Protein AF-A0A7Y5TS67-F1 (afdb_monomer_lite)

Foldseek 3Di:
DDDDDDDDDPPDPDPDPDPPPPPPPPDPDPDWDKDKDWDAWVVHDDCVVLVHPDQDPQVPPDADPQRHWDWDWDDPDPQKTWIWTCDSRAHQTKTWIWSHDDADAVDKTKTKIWRHGPDPVDGTIITIMIMHTDDPPHDD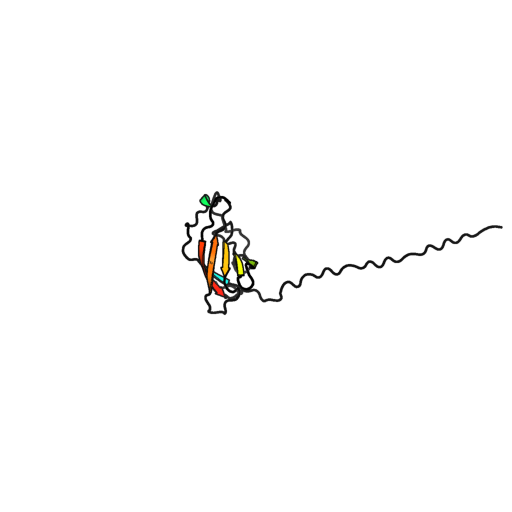

Structure (mmCIF, N/CA/C/O backbone):
data_AF-A0A7Y5TS67-F1
#
_entry.id   AF-A0A7Y5TS67-F1
#
loop_
_atom_site.group_PDB
_atom_site.id
_atom_site.type_symbol
_atom_site.label_atom_id
_atom_site.label_alt_id
_atom_site.label_comp_id
_atom_site.label_asym_id
_atom_site.label_entity_id
_atom_site.label_seq_id
_atom_site.pdbx_PDB_ins_code
_atom_site.Cartn_x
_atom_site.Cartn_y
_atom_site.Cartn_z
_atom_site.occupancy
_atom_site.B_iso_or_equiv
_atom_site.auth_seq_id
_atom_site.auth_comp_id
_atom_site.auth_asym_id
_atom_site.auth_atom_id
_atom_site.pdbx_PDB_model_num
ATOM 1 N N . MET A 1 1 ? -6.634 92.697 8.418 1.00 45.16 1 MET A N 1
ATOM 2 C CA . MET A 1 1 ? -7.901 92.188 7.840 1.00 45.16 1 MET A CA 1
ATOM 3 C C . MET A 1 1 ? -7.604 90.983 6.951 1.00 45.16 1 MET A C 1
ATOM 5 O O . MET A 1 1 ? -6.674 91.083 6.168 1.00 45.16 1 MET A O 1
ATOM 9 N N . ARG A 1 2 ? -8.455 89.939 7.021 1.00 42.72 2 ARG A N 1
ATOM 10 C CA . ARG A 1 2 ? -8.581 88.757 6.125 1.00 42.72 2 ARG A CA 1
ATOM 11 C C . ARG A 1 2 ? -7.495 87.669 6.237 1.00 42.72 2 ARG A C 1
ATOM 13 O O . ARG A 1 2 ? -6.325 87.990 6.225 1.00 42.72 2 ARG A O 1
ATOM 20 N N . ARG A 1 3 ? -7.784 86.362 6.259 1.00 44.69 3 ARG A N 1
ATOM 21 C CA . ARG A 1 3 ? -9.011 85.545 6.408 1.00 44.69 3 ARG A CA 1
ATOM 22 C C . ARG A 1 3 ? -8.511 84.135 6.787 1.00 44.69 3 ARG A C 1
ATOM 24 O O . ARG A 1 3 ? -7.746 83.556 6.023 1.00 44.69 3 ARG A O 1
ATOM 31 N N . LEU A 1 4 ? -8.942 83.607 7.935 1.00 45.41 4 LEU A N 1
ATOM 32 C CA . LEU A 1 4 ? -8.799 82.193 8.307 1.00 45.41 4 LEU A CA 1
ATOM 33 C C . LEU A 1 4 ? -9.477 81.312 7.242 1.00 45.41 4 LEU A C 1
ATOM 35 O O . LEU A 1 4 ? -10.626 81.569 6.876 1.00 45.41 4 LEU A O 1
ATOM 39 N N . ARG A 1 5 ? -8.812 80.241 6.804 1.00 53.75 5 ARG A N 1
ATOM 40 C CA . ARG A 1 5 ? -9.474 79.057 6.242 1.00 53.75 5 ARG A CA 1
ATOM 41 C C . ARG A 1 5 ? -9.005 77.839 7.027 1.00 53.75 5 ARG A C 1
ATOM 43 O O . ARG A 1 5 ? -7.913 77.333 6.805 1.00 53.75 5 ARG A O 1
ATOM 50 N N . LEU A 1 6 ? -9.837 77.425 7.978 1.00 52.53 6 LEU A N 1
ATOM 51 C CA . LEU A 1 6 ? -9.729 76.141 8.659 1.00 52.53 6 LEU A CA 1
ATOM 52 C C . LEU A 1 6 ? -10.159 75.060 7.657 1.00 52.53 6 LEU A C 1
ATOM 54 O O . LEU A 1 6 ? -11.302 75.068 7.204 1.00 52.53 6 LEU A O 1
ATOM 58 N N . ILE A 1 7 ? -9.252 74.162 7.287 1.00 52.22 7 ILE A N 1
ATOM 59 C CA . ILE A 1 7 ? -9.581 72.948 6.537 1.00 52.22 7 ILE A CA 1
ATOM 60 C C . ILE A 1 7 ? -9.707 71.835 7.578 1.00 52.22 7 ILE A C 1
ATOM 62 O O . ILE A 1 7 ? -8.708 71.389 8.136 1.00 52.22 7 ILE A O 1
ATOM 66 N N . GLN A 1 8 ? -10.940 71.429 7.886 1.00 49.44 8 GLN A N 1
ATOM 67 C CA . GLN A 1 8 ? -11.203 70.224 8.670 1.00 49.44 8 GLN A CA 1
ATOM 68 C C . GLN A 1 8 ? -10.944 69.004 7.783 1.00 49.44 8 GLN A C 1
ATOM 70 O O . GLN A 1 8 ? -11.689 68.736 6.843 1.00 49.44 8 GLN A O 1
ATOM 75 N N . VAL A 1 9 ? -9.874 68.272 8.081 1.00 56.50 9 VAL A N 1
ATOM 76 C CA . VAL A 1 9 ? -9.606 66.960 7.490 1.00 56.50 9 VAL A CA 1
ATOM 77 C C . VAL A 1 9 ? -10.432 65.930 8.263 1.00 56.50 9 VAL A C 1
ATOM 79 O O . VAL A 1 9 ? -10.137 65.625 9.417 1.00 56.50 9 VAL A O 1
ATOM 82 N N . LEU A 1 10 ? -11.493 65.419 7.638 1.00 49.50 10 LEU A N 1
ATOM 83 C CA . LEU A 1 10 ? -12.241 64.253 8.109 1.00 49.50 10 LEU A CA 1
ATOM 84 C C . LEU A 1 10 ? -11.372 63.001 7.911 1.00 49.50 10 LEU A C 1
ATOM 86 O O . LEU A 1 10 ? -11.212 62.520 6.791 1.00 49.50 10 LEU A O 1
ATOM 90 N N . LEU A 1 11 ? -10.796 62.482 8.999 1.00 53.69 11 LEU A N 1
ATOM 91 C CA . LEU A 1 11 ? -10.176 61.156 9.020 1.00 53.69 11 LEU A CA 1
ATOM 92 C C . LEU A 1 11 ? -11.279 60.094 8.884 1.00 53.69 11 LEU A C 1
ATOM 94 O O . LEU A 1 11 ? -12.006 59.812 9.834 1.00 53.69 11 LEU A O 1
ATOM 98 N N . ALA A 1 12 ? -11.399 59.495 7.701 1.00 55.00 12 ALA A N 1
ATOM 99 C CA . ALA A 1 12 ? -12.204 58.299 7.493 1.00 55.00 12 ALA A CA 1
ATOM 100 C C . ALA A 1 12 ? -11.460 57.083 8.074 1.00 55.00 12 ALA A C 1
ATOM 102 O O . ALA A 1 12 ? -10.524 56.557 7.469 1.00 55.00 12 ALA A O 1
ATOM 103 N N . SER A 1 13 ? -11.857 56.646 9.271 1.00 53.47 13 SER A N 1
ATOM 104 C CA . SER A 1 13 ? -11.376 55.404 9.880 1.00 53.47 13 SER A CA 1
ATOM 105 C C . SER A 1 13 ? -11.828 54.209 9.041 1.00 53.47 13 SER A C 1
ATOM 107 O O . SER A 1 13 ? -12.982 53.791 9.090 1.00 53.47 13 SER A O 1
ATOM 109 N N . SER A 1 14 ? -10.908 53.661 8.252 1.00 57.00 14 SER A N 1
ATOM 110 C CA . SER A 1 14 ? -11.121 52.412 7.525 1.00 57.00 14 SER A CA 1
ATOM 111 C C . SER A 1 14 ? -11.102 51.257 8.527 1.00 57.00 14 SER A C 1
ATOM 113 O O . SER A 1 14 ? -10.042 50.853 9.000 1.00 57.00 14 SER A O 1
ATOM 115 N N . VAL A 1 15 ? -12.280 50.745 8.887 1.00 63.16 15 VAL A N 1
ATOM 116 C CA . VAL A 1 15 ? -12.412 49.498 9.649 1.00 63.16 15 VAL A CA 1
ATOM 117 C C . VAL A 1 15 ? -12.005 48.358 8.719 1.00 63.16 15 VAL A C 1
ATOM 119 O O . VAL A 1 15 ? -12.766 47.948 7.846 1.00 63.16 15 VAL A O 1
ATOM 122 N N . ALA A 1 16 ? -10.775 47.870 8.870 1.00 58.03 16 ALA A N 1
ATOM 123 C CA . ALA A 1 16 ? -10.317 46.674 8.182 1.00 58.03 16 ALA A CA 1
ATOM 124 C C . ALA A 1 16 ? -11.055 45.455 8.760 1.00 58.03 16 ALA A C 1
ATOM 126 O O . ALA A 1 16 ? -10.735 44.984 9.851 1.00 58.03 16 ALA A O 1
ATOM 127 N N . LEU A 1 17 ? -12.056 44.947 8.035 1.00 53.28 17 LEU A N 1
ATOM 128 C CA . LEU A 1 17 ? -12.591 43.606 8.262 1.00 53.28 17 LEU A CA 1
ATOM 129 C C . LEU A 1 17 ? -11.495 42.607 7.881 1.00 53.28 17 LEU A C 1
ATOM 131 O O . LEU A 1 17 ? -11.267 42.340 6.703 1.00 53.28 17 LEU A O 1
ATOM 135 N N . THR A 1 18 ? -10.799 42.057 8.871 1.00 58.81 18 THR A N 1
ATOM 136 C CA . THR A 1 18 ? -9.947 40.889 8.663 1.00 58.81 18 THR A CA 1
ATOM 137 C C . THR A 1 18 ? -10.850 39.670 8.453 1.00 58.81 18 THR A C 1
ATOM 139 O O . THR A 1 18 ? -11.621 39.319 9.351 1.00 58.81 18 THR A O 1
ATOM 142 N N . PRO A 1 19 ? -10.807 38.996 7.289 1.00 54.22 19 PRO A N 1
ATOM 143 C CA . PRO A 1 19 ? -11.460 37.705 7.162 1.00 54.22 19 PRO A CA 1
ATOM 144 C C . PRO A 1 19 ? -10.777 36.754 8.146 1.00 54.22 19 PRO A C 1
ATOM 146 O O . PRO A 1 19 ? -9.575 36.500 8.052 1.00 54.22 19 PRO A O 1
ATOM 149 N N . ARG A 1 20 ? -11.532 36.239 9.123 1.00 52.34 20 ARG A N 1
ATOM 150 C CA . ARG A 1 20 ? -11.086 35.082 9.899 1.00 52.34 20 ARG A CA 1
ATOM 151 C C . ARG A 1 20 ? -10.937 33.935 8.909 1.00 52.34 20 ARG A C 1
ATOM 153 O O . ARG A 1 20 ? -11.927 33.376 8.445 1.00 52.34 20 ARG A O 1
ATOM 160 N N . ALA A 1 21 ? -9.696 33.612 8.566 1.00 47.94 21 ALA A N 1
ATOM 161 C CA . ALA A 1 21 ? -9.375 32.340 7.958 1.00 47.94 21 ALA A CA 1
ATOM 162 C C . ALA A 1 21 ? -9.845 31.259 8.938 1.00 47.94 21 ALA A C 1
ATOM 164 O O . ALA A 1 21 ? -9.250 31.067 9.999 1.00 47.94 21 ALA A O 1
ATOM 165 N N . HIS A 1 22 ? -10.961 30.605 8.622 1.00 43.84 22 HIS A N 1
ATOM 166 C CA . HIS A 1 22 ? -11.339 29.370 9.282 1.00 43.84 22 HIS A CA 1
ATOM 167 C C . HIS A 1 22 ? -10.271 28.351 8.898 1.00 43.84 22 HIS A C 1
ATOM 169 O O . HIS A 1 22 ? -10.286 27.805 7.795 1.00 43.84 22 HIS A O 1
ATOM 175 N N . ALA A 1 23 ? -9.301 28.144 9.790 1.00 45.75 23 ALA A N 1
ATOM 176 C CA . ALA A 1 23 ? -8.523 26.923 9.791 1.00 45.75 23 ALA A CA 1
ATOM 177 C C . ALA A 1 23 ? -9.548 25.787 9.775 1.00 45.75 23 ALA A C 1
ATOM 179 O O . ALA A 1 23 ? -10.359 25.678 10.693 1.00 45.75 23 ALA A O 1
ATOM 180 N N . GLN A 1 24 ? -9.598 25.043 8.671 1.00 44.69 24 GLN A N 1
ATOM 181 C CA . GLN A 1 24 ? -10.443 23.866 8.562 1.00 44.69 24 GLN A CA 1
ATOM 182 C C . GLN A 1 24 ? -10.056 22.959 9.726 1.00 44.69 24 GLN A C 1
ATOM 184 O O . GLN A 1 24 ? -8.929 22.462 9.762 1.00 44.69 24 GLN A O 1
ATOM 189 N N . ASP A 1 25 ? -10.961 22.822 10.694 1.00 42.31 25 ASP A N 1
ATOM 190 C CA . ASP A 1 25 ? -10.843 21.881 11.799 1.00 42.31 25 ASP A CA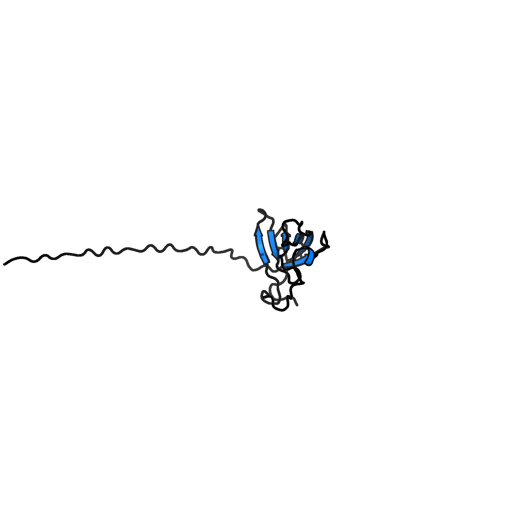 1
ATOM 191 C C . ASP A 1 25 ? -10.889 20.489 11.169 1.00 42.31 25 ASP A C 1
ATOM 193 O O . ASP A 1 25 ? -11.939 19.946 10.822 1.00 42.31 25 ASP A O 1
ATOM 197 N N . ARG A 1 26 ? -9.700 20.013 10.801 1.00 48.38 26 ARG A N 1
ATOM 198 C CA . ARG A 1 26 ? -9.484 18.797 10.034 1.00 48.38 26 ARG A CA 1
ATOM 199 C C . ARG A 1 26 ? -9.657 17.644 11.012 1.00 48.38 26 ARG A C 1
ATOM 201 O O . ARG A 1 26 ? -8.684 17.209 11.610 1.00 48.38 26 ARG A O 1
ATOM 208 N N . ASP A 1 27 ? -10.906 17.222 11.178 1.00 47.03 27 ASP A N 1
ATOM 209 C CA . ASP A 1 27 ? -11.356 15.991 11.827 1.00 47.03 27 ASP A CA 1
ATOM 210 C C . ASP A 1 27 ? -10.601 15.596 13.106 1.00 47.03 27 ASP A C 1
ATOM 212 O O . ASP A 1 27 ? -9.539 14.972 13.088 1.00 47.03 27 ASP A O 1
ATOM 216 N N . THR A 1 28 ? -11.254 15.868 14.234 1.00 49.97 28 THR A N 1
ATOM 217 C CA . THR A 1 28 ? -10.942 15.491 15.621 1.00 49.97 28 THR A CA 1
ATOM 218 C C . THR A 1 28 ? -11.031 13.974 15.853 1.00 49.97 28 THR A C 1
ATOM 220 O O . THR A 1 28 ? -11.694 13.479 16.763 1.00 49.97 28 THR A O 1
ATOM 223 N N . LEU A 1 29 ? -10.404 13.188 14.988 1.00 55.78 29 LEU A N 1
ATOM 224 C CA . LEU A 1 29 ? -10.403 11.741 15.050 1.00 55.78 29 LEU A CA 1
ATOM 225 C C . LEU A 1 29 ? -9.045 11.266 15.578 1.00 55.78 29 LEU A C 1
ATOM 227 O O . LEU A 1 29 ? -8.011 11.674 15.047 1.00 55.78 29 LEU A O 1
ATOM 231 N N . PRO A 1 30 ? -9.017 10.401 16.612 1.00 61.47 30 PRO A N 1
ATOM 232 C CA . PRO A 1 30 ? -7.758 9.921 17.164 1.00 61.47 30 PRO A CA 1
ATOM 233 C C . PRO A 1 30 ? -6.934 9.211 16.077 1.00 61.47 30 PRO A C 1
ATOM 235 O O . PRO A 1 30 ? -7.519 8.555 15.200 1.00 61.47 30 PRO A O 1
ATOM 238 N N . PRO A 1 31 ? -5.592 9.332 16.118 1.00 70.19 31 PRO A N 1
ATOM 239 C CA . PRO A 1 31 ? -4.720 8.689 15.146 1.00 70.19 31 PRO A CA 1
ATOM 240 C C . PRO A 1 31 ? -4.931 7.172 15.184 1.00 70.19 31 PRO A C 1
ATOM 242 O O . PRO A 1 31 ? -4.944 6.561 16.251 1.00 70.19 31 PRO A O 1
ATOM 245 N N . VAL A 1 32 ? -5.106 6.571 14.007 1.00 76.50 32 VAL A N 1
ATOM 246 C CA . VAL A 1 32 ? -5.252 5.120 13.839 1.00 76.50 32 VAL A CA 1
ATOM 247 C C . VAL A 1 32 ? -3.943 4.580 13.285 1.00 76.50 32 VAL A C 1
ATOM 249 O O . VAL A 1 32 ? -3.481 5.044 12.243 1.00 76.50 32 VAL A O 1
ATOM 252 N N . CYS A 1 33 ? -3.365 3.592 13.963 1.00 81.88 33 CYS A N 1
ATOM 253 C CA . CYS A 1 33 ? -2.180 2.889 13.493 1.00 81.88 33 CYS A CA 1
ATOM 254 C C . CYS A 1 33 ? -2.579 1.512 12.980 1.00 81.88 33 CYS A C 1
ATOM 256 O O . CYS A 1 33 ? -3.366 0.802 13.608 1.00 81.88 33 CYS A O 1
ATOM 258 N N . LEU A 1 34 ? -2.045 1.155 11.816 1.00 85.19 34 LEU A N 1
ATOM 259 C CA . LEU A 1 34 ? -2.385 -0.075 11.116 1.00 85.19 34 LEU A CA 1
ATOM 260 C C . LEU A 1 34 ? -1.129 -0.913 10.890 1.00 85.19 34 LEU A C 1
ATOM 262 O O . LEU A 1 34 ? -0.090 -0.388 10.489 1.00 85.19 34 LEU A O 1
ATOM 266 N N . GLY A 1 35 ? -1.252 -2.215 11.131 1.00 87.56 35 GLY A N 1
ATOM 267 C CA . GLY A 1 35 ? -0.326 -3.222 10.627 1.00 87.56 35 GLY A CA 1
ATOM 268 C C . GLY A 1 35 ? -0.787 -3.717 9.259 1.00 87.56 35 GLY A C 1
ATOM 269 O O . GLY A 1 35 ? -1.989 -3.763 8.994 1.00 87.56 35 GLY A O 1
ATOM 270 N N . PHE A 1 36 ? 0.163 -4.084 8.395 1.00 90.00 36 PHE A N 1
ATOM 271 C CA . PHE A 1 36 ? -0.116 -4.606 7.057 1.00 90.00 36 PHE A CA 1
ATOM 272 C C . PHE A 1 36 ? 0.675 -5.882 6.780 1.00 90.00 36 PHE A C 1
ATOM 274 O O . PHE A 1 36 ? 1.854 -5.984 7.113 1.00 90.00 36 PHE A O 1
ATOM 281 N N . SER A 1 37 ? 0.040 -6.831 6.095 1.00 92.25 37 SER A N 1
ATOM 282 C CA . SER A 1 37 ? 0.697 -7.990 5.492 1.00 92.25 37 SER A CA 1
ATOM 283 C C . SER A 1 37 ? 0.283 -8.096 4.030 1.00 92.25 37 SER A C 1
ATOM 285 O O . SER A 1 37 ? -0.909 -8.104 3.714 1.00 92.25 37 SER A O 1
ATOM 287 N N . PHE A 1 38 ? 1.269 -8.158 3.138 1.00 94.38 38 PHE A N 1
ATOM 288 C CA . PHE A 1 38 ? 1.062 -8.257 1.697 1.00 94.38 38 PHE A CA 1
ATOM 289 C C . PHE A 1 38 ? 1.241 -9.705 1.250 1.00 94.38 38 PHE A C 1
ATOM 291 O O . PHE A 1 38 ? 2.215 -10.363 1.611 1.00 94.38 38 PHE A O 1
ATOM 298 N N . GLY A 1 39 ? 0.305 -10.188 0.438 1.00 95.44 39 GLY A N 1
ATOM 299 C CA . GLY A 1 39 ? 0.461 -11.432 -0.299 1.00 95.44 39 GLY A CA 1
ATOM 300 C C . GLY A 1 39 ? 1.474 -11.299 -1.444 1.00 95.44 39 GLY A C 1
ATOM 301 O O . GLY A 1 39 ? 2.130 -10.260 -1.591 1.00 95.44 39 GLY A O 1
ATOM 302 N N . PRO A 1 40 ? 1.585 -12.325 -2.303 1.00 96.75 40 PRO A N 1
ATOM 303 C CA . PRO A 1 40 ? 2.469 -12.271 -3.459 1.00 96.75 40 PRO A CA 1
ATOM 304 C C . PRO A 1 40 ? 2.069 -11.137 -4.411 1.00 96.75 40 PRO A C 1
ATOM 306 O O . PRO A 1 40 ? 0.887 -10.901 -4.669 1.00 96.75 40 PRO A O 1
ATOM 309 N N . TRP A 1 41 ? 3.076 -10.446 -4.940 1.00 96.06 41 TRP A N 1
ATOM 310 C CA . TRP A 1 41 ? 2.906 -9.388 -5.931 1.00 96.06 41 TRP A CA 1
ATOM 311 C C . TRP A 1 41 ? 2.822 -9.970 -7.339 1.00 96.06 41 TRP A C 1
ATOM 313 O O . TRP A 1 41 ? 3.558 -10.893 -7.684 1.00 96.06 41 TRP A O 1
ATOM 323 N N . THR A 1 42 ? 1.919 -9.435 -8.160 1.00 95.25 42 THR A N 1
ATOM 324 C CA . THR A 1 42 ? 1.771 -9.809 -9.572 1.00 95.25 42 THR A CA 1
ATOM 325 C C . THR A 1 42 ? 1.708 -8.563 -10.469 1.00 95.25 42 THR A C 1
ATOM 327 O O . THR A 1 42 ? 0.748 -7.792 -10.350 1.00 95.25 42 THR A O 1
ATOM 330 N N . PRO A 1 43 ? 2.685 -8.370 -11.382 1.00 93.12 43 PRO A N 1
ATOM 331 C CA . PRO A 1 43 ? 3.954 -9.113 -11.468 1.00 93.12 43 PRO A CA 1
ATOM 332 C C . PRO A 1 43 ? 4.806 -8.976 -10.193 1.00 93.12 43 PRO A C 1
ATOM 334 O O . PRO A 1 43 ? 4.501 -8.158 -9.328 1.00 93.12 43 PRO A O 1
ATOM 337 N N . ALA A 1 44 ? 5.862 -9.783 -10.061 1.00 92.50 44 ALA A N 1
ATOM 338 C CA . ALA A 1 44 ? 6.807 -9.634 -8.956 1.00 92.50 44 ALA A CA 1
ATOM 339 C C . ALA A 1 44 ? 7.408 -8.217 -8.947 1.00 92.50 44 ALA A C 1
ATOM 341 O O . ALA A 1 44 ? 7.580 -7.597 -9.999 1.00 92.50 44 ALA A O 1
ATOM 342 N N . LEU A 1 45 ? 7.713 -7.705 -7.754 1.00 90.00 45 LEU A N 1
ATOM 343 C CA . LEU A 1 45 ? 8.312 -6.383 -7.614 1.00 90.00 45 LEU A CA 1
ATOM 344 C C . LEU A 1 45 ? 9.708 -6.369 -8.232 1.00 90.00 45 LEU A C 1
ATOM 346 O O . LEU A 1 45 ? 10.592 -7.112 -7.813 1.00 90.00 45 LEU A O 1
ATOM 350 N N . ASP A 1 46 ? 9.902 -5.476 -9.195 1.00 87.25 46 ASP A N 1
ATOM 351 C CA . ASP A 1 46 ? 11.176 -5.240 -9.860 1.00 87.25 46 ASP A CA 1
ATOM 352 C C . ASP A 1 46 ? 11.491 -3.748 -9.785 1.00 87.25 46 ASP A C 1
ATOM 354 O O . ASP A 1 46 ? 10.837 -2.920 -10.418 1.00 87.25 46 ASP A O 1
ATOM 358 N N . TRP A 1 47 ? 12.490 -3.405 -8.979 1.00 84.00 47 TRP A N 1
ATOM 359 C CA . TRP A 1 47 ? 12.850 -2.022 -8.688 1.00 84.00 47 TRP A CA 1
ATOM 360 C C . TRP A 1 47 ? 13.495 -1.365 -9.906 1.00 84.00 47 TRP A C 1
ATOM 362 O O . TRP A 1 47 ? 13.146 -0.242 -10.269 1.00 84.00 47 TRP A O 1
ATOM 372 N N . ARG A 1 48 ? 14.383 -2.104 -10.583 1.00 82.88 48 ARG A N 1
ATOM 373 C CA . ARG A 1 48 ? 15.018 -1.652 -11.823 1.00 82.88 48 ARG A CA 1
ATOM 374 C C . ARG A 1 48 ? 13.971 -1.516 -12.915 1.00 82.88 48 ARG A C 1
ATOM 376 O O . ARG A 1 48 ? 13.931 -0.508 -13.617 1.00 82.88 48 ARG A O 1
ATOM 383 N N . GLY A 1 49 ? 13.081 -2.497 -13.009 1.00 80.56 49 GLY A N 1
ATOM 384 C CA . GLY A 1 49 ? 11.933 -2.453 -13.896 1.00 80.56 49 GLY A CA 1
ATOM 385 C C . GLY A 1 49 ? 10.990 -1.283 -13.615 1.00 80.56 49 GLY A C 1
ATOM 386 O O . GLY A 1 49 ? 10.435 -0.716 -14.548 1.00 80.56 49 GLY A O 1
ATOM 387 N N . ALA A 1 50 ? 10.832 -0.863 -12.365 1.00 79.06 50 ALA A N 1
ATOM 388 C CA . ALA A 1 50 ? 10.022 0.299 -12.007 1.00 79.06 50 ALA A CA 1
ATOM 389 C C . ALA A 1 50 ? 10.692 1.653 -12.319 1.00 79.06 50 ALA A C 1
ATOM 391 O O . ALA A 1 50 ? 10.080 2.694 -12.079 1.00 79.06 50 ALA A O 1
ATOM 392 N N . GLY A 1 51 ? 11.912 1.650 -12.874 1.00 78.38 51 GLY A N 1
ATOM 393 C CA . GLY A 1 51 ? 12.665 2.856 -13.224 1.00 78.38 51 GLY A CA 1
ATOM 394 C C . GLY A 1 51 ? 13.591 3.358 -12.115 1.00 78.38 51 GLY A C 1
ATOM 395 O O . GLY A 1 51 ? 14.095 4.476 -12.210 1.00 78.38 51 GLY A O 1
ATOM 396 N N . HIS A 1 52 ? 13.839 2.558 -11.071 1.00 73.62 52 HIS A N 1
ATOM 397 C CA . HIS A 1 52 ? 14.753 2.920 -9.987 1.00 73.62 52 HIS A CA 1
ATOM 398 C C . HIS A 1 52 ? 16.158 2.340 -10.244 1.00 73.62 52 HIS A C 1
ATOM 400 O O . HIS A 1 52 ? 16.304 1.124 -10.381 1.00 73.62 52 HIS A O 1
ATOM 406 N N . PRO A 1 53 ? 17.214 3.173 -10.320 1.00 70.00 53 PRO A N 1
ATOM 407 C CA . PRO A 1 53 ? 18.550 2.731 -10.740 1.00 70.00 53 PRO A CA 1
ATOM 408 C C . PRO A 1 53 ? 19.252 1.823 -9.717 1.00 70.00 53 PRO A C 1
ATOM 410 O O . PRO A 1 53 ? 20.104 1.016 -10.088 1.00 70.00 53 PRO A O 1
ATOM 413 N N . ALA A 1 54 ? 18.878 1.926 -8.443 1.00 71.81 54 ALA A N 1
ATOM 414 C CA . ALA A 1 54 ? 19.375 1.103 -7.352 1.00 71.81 54 ALA A CA 1
ATOM 415 C C . ALA A 1 54 ? 18.274 0.910 -6.307 1.00 71.81 54 ALA A C 1
ATOM 417 O O . ALA A 1 54 ? 17.269 1.629 -6.303 1.00 71.81 54 ALA A O 1
ATOM 418 N N . ALA A 1 55 ? 18.484 -0.043 -5.402 1.00 69.00 55 ALA A N 1
ATOM 419 C CA . ALA A 1 55 ? 17.658 -0.118 -4.217 1.00 69.00 55 ALA A CA 1
ATOM 420 C C . ALA A 1 55 ? 17.853 1.144 -3.355 1.00 69.00 55 ALA A C 1
ATOM 422 O O . ALA A 1 55 ? 19.007 1.409 -3.022 1.00 69.00 55 ALA A O 1
ATOM 423 N N . PRO A 1 56 ? 16.818 1.945 -2.995 1.00 67.50 56 PRO A N 1
ATOM 424 C CA . PRO A 1 56 ? 16.924 2.934 -1.939 1.00 67.50 56 PRO A CA 1
ATOM 425 C C . PRO A 1 56 ? 17.641 2.373 -0.718 1.00 67.50 56 PRO A C 1
ATOM 427 O O . PRO A 1 56 ? 17.215 1.390 -0.105 1.00 67.50 56 PRO A O 1
ATOM 430 N N . ASP A 1 57 ? 18.716 3.064 -0.354 1.00 68.38 57 ASP A N 1
ATOM 431 C CA . ASP A 1 57 ? 19.177 3.065 1.017 1.00 68.38 57 ASP A CA 1
ATOM 432 C C . ASP A 1 57 ? 18.116 3.774 1.853 1.00 68.38 57 ASP A C 1
ATOM 434 O O . ASP A 1 57 ? 17.691 4.897 1.583 1.00 68.38 57 ASP A O 1
ATOM 438 N N . THR A 1 58 ? 17.634 3.058 2.851 1.00 63.59 58 THR A N 1
ATOM 439 C CA . THR A 1 58 ? 16.487 3.471 3.647 1.00 63.59 58 THR A CA 1
ATOM 440 C C . THR A 1 58 ? 16.872 3.764 5.084 1.00 63.59 58 THR A C 1
ATOM 442 O O . THR A 1 58 ? 16.005 4.091 5.894 1.00 63.59 58 THR A O 1
ATOM 445 N N . SER A 1 59 ? 18.161 3.623 5.408 1.00 65.44 59 SER A N 1
ATOM 446 C CA . SER A 1 59 ? 18.713 3.835 6.744 1.00 65.44 59 SER A CA 1
ATOM 447 C C . SER A 1 59 ? 18.537 5.278 7.228 1.00 65.44 59 SER A C 1
ATOM 449 O O . SER A 1 59 ? 18.320 5.481 8.419 1.00 65.44 59 SER A O 1
ATOM 451 N N . GLY A 1 60 ? 18.539 6.254 6.310 1.00 58.56 60 GLY A N 1
ATOM 452 C CA . GLY A 1 60 ? 18.388 7.684 6.604 1.00 58.56 60 GLY A CA 1
ATOM 453 C C . GLY A 1 60 ? 16.993 8.283 6.379 1.00 58.56 60 GLY A C 1
ATOM 454 O O . GLY A 1 60 ? 16.833 9.494 6.511 1.00 58.56 60 GLY A O 1
ATOM 455 N N . LEU A 1 61 ? 15.978 7.490 6.012 1.00 60.78 61 LEU A N 1
ATOM 456 C CA . LEU A 1 61 ? 14.638 8.029 5.741 1.00 60.78 61 LEU A CA 1
ATOM 457 C C . LEU A 1 61 ? 13.904 8.380 7.043 1.00 60.78 61 LEU A C 1
ATOM 459 O O . LEU A 1 61 ? 13.782 7.546 7.943 1.00 60.78 61 LEU A O 1
ATOM 463 N N . ALA A 1 62 ? 13.370 9.604 7.117 1.00 57.84 62 ALA A N 1
ATOM 464 C CA . ALA A 1 62 ? 12.612 10.088 8.267 1.00 57.84 62 ALA A CA 1
ATOM 465 C C . ALA A 1 62 ? 11.404 9.179 8.559 1.00 57.84 62 ALA A C 1
ATOM 467 O O . ALA A 1 62 ? 10.505 9.020 7.730 1.00 57.84 62 ALA A O 1
ATOM 468 N N . ARG A 1 63 ? 11.372 8.590 9.758 1.00 60.09 63 ARG A N 1
ATOM 469 C CA . ARG A 1 63 ? 10.251 7.777 10.250 1.00 60.09 63 ARG A CA 1
ATOM 470 C C . ARG A 1 63 ? 9.220 8.670 10.932 1.00 60.09 63 ARG A C 1
ATOM 472 O O . ARG A 1 63 ? 9.555 9.728 11.464 1.00 60.09 63 ARG A O 1
ATOM 479 N N . THR A 1 64 ? 7.976 8.206 10.989 1.00 62.47 64 THR A N 1
ATOM 480 C CA . THR A 1 64 ? 7.089 8.676 12.063 1.00 62.47 64 THR A CA 1
ATOM 481 C C . THR A 1 64 ? 7.628 8.150 13.405 1.00 62.47 64 THR A C 1
ATOM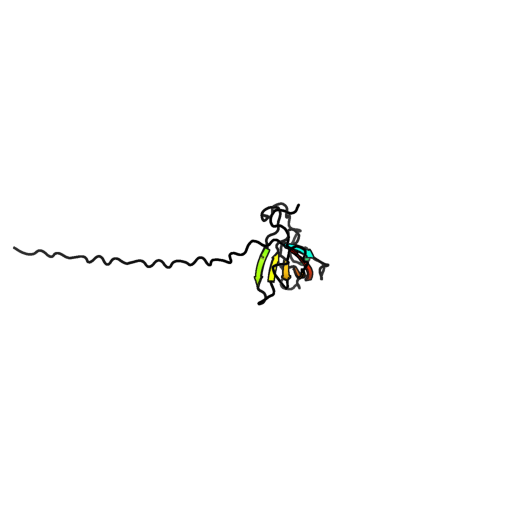 483 O O . THR A 1 64 ? 8.440 7.214 13.401 1.00 62.47 64 THR A O 1
ATOM 486 N N . PRO A 1 65 ? 7.237 8.731 14.555 1.00 62.97 65 PRO A N 1
ATOM 487 C CA . PRO A 1 65 ? 7.699 8.256 15.856 1.00 62.97 65 PRO A CA 1
ATOM 488 C C . PRO A 1 65 ? 7.599 6.729 15.988 1.00 62.97 65 PRO A C 1
ATOM 490 O O . PRO A 1 65 ? 6.666 6.123 15.461 1.00 62.97 65 PRO A O 1
ATOM 493 N N . GLU A 1 66 ? 8.561 6.122 16.690 1.00 62.75 66 GLU A N 1
ATOM 494 C CA . GLU A 1 66 ? 8.582 4.680 16.992 1.00 62.75 66 GLU A CA 1
ATOM 495 C C . GLU A 1 66 ? 8.730 3.775 15.752 1.00 62.75 66 GLU A C 1
ATOM 497 O O . GLU A 1 66 ? 8.109 2.722 15.652 1.00 62.75 66 GLU A O 1
ATOM 502 N N . ASN A 1 67 ? 9.577 4.175 14.797 1.00 60.59 67 ASN A N 1
ATOM 503 C CA . ASN A 1 67 ? 9.933 3.375 13.620 1.00 60.59 67 ASN A CA 1
ATOM 504 C C . ASN A 1 67 ? 8.750 2.989 12.720 1.00 60.59 67 ASN A C 1
ATOM 506 O O . ASN A 1 67 ? 8.790 1.942 12.079 1.00 60.59 67 ASN A O 1
ATOM 510 N N . ARG A 1 68 ? 7.737 3.842 12.578 1.00 65.38 68 ARG A N 1
ATOM 511 C CA . ARG A 1 68 ? 6.593 3.606 11.681 1.00 65.38 68 ARG A CA 1
ATOM 512 C C . ARG A 1 68 ? 6.745 4.306 10.321 1.00 65.38 68 ARG A C 1
ATOM 514 O O . ARG A 1 68 ? 7.341 5.384 10.228 1.00 65.38 68 ARG A O 1
ATOM 521 N N . ASP A 1 69 ? 6.183 3.709 9.269 1.00 67.06 69 ASP A N 1
ATOM 522 C CA . ASP A 1 69 ? 6.104 4.302 7.925 1.00 67.06 69 ASP A CA 1
ATOM 523 C C . ASP A 1 69 ? 5.005 5.374 7.839 1.00 67.06 69 ASP A C 1
ATOM 525 O O . ASP A 1 69 ? 3.983 5.293 8.523 1.00 67.06 69 ASP A O 1
ATOM 529 N N . TRP A 1 70 ? 5.213 6.387 6.992 1.00 64.19 70 TRP A N 1
ATOM 530 C CA . TRP A 1 70 ? 4.206 7.415 6.722 1.00 64.19 70 TRP A CA 1
ATOM 531 C C . TRP A 1 70 ? 3.080 6.856 5.848 1.00 64.19 70 TRP A C 1
ATOM 533 O O . TRP A 1 70 ? 3.330 6.096 4.907 1.00 64.19 70 TRP A O 1
ATOM 543 N N . ALA A 1 71 ? 1.849 7.287 6.127 1.00 68.12 71 ALA A N 1
ATOM 544 C CA . ALA A 1 71 ? 0.691 7.026 5.286 1.00 68.12 71 ALA A CA 1
ATOM 545 C C . ALA A 1 71 ? -0.056 8.331 4.990 1.00 68.12 71 ALA A C 1
ATOM 547 O O . ALA A 1 71 ? -0.344 9.103 5.907 1.00 68.12 71 ALA A O 1
ATOM 548 N N . VAL A 1 72 ? -0.391 8.569 3.721 1.00 65.19 72 VAL A N 1
ATOM 549 C CA . VAL A 1 72 ? -1.298 9.654 3.318 1.00 65.19 72 VAL A CA 1
ATOM 550 C C . VAL A 1 72 ? -2.668 9.071 3.050 1.00 65.19 72 VAL A C 1
ATOM 552 O O . VAL A 1 72 ? -2.802 7.992 2.472 1.00 65.19 72 VAL A O 1
ATOM 555 N N . ASN A 1 73 ? -3.690 9.797 3.483 1.00 59.50 73 ASN A N 1
ATOM 556 C CA . ASN A 1 73 ? -5.052 9.335 3.391 1.00 59.50 73 ASN A CA 1
ATOM 557 C C . ASN A 1 73 ? -5.800 9.968 2.220 1.00 59.50 73 ASN A C 1
ATOM 559 O O . ASN A 1 73 ? -5.825 11.190 2.087 1.00 59.50 73 ASN A O 1
ATOM 563 N N . GLY A 1 74 ? -6.440 9.129 1.416 1.00 57.59 74 GLY A N 1
ATOM 564 C CA . GLY A 1 74 ? -7.364 9.502 0.356 1.00 57.59 74 GLY A CA 1
ATOM 565 C C . GLY A 1 74 ? -8.707 8.793 0.528 1.00 57.59 74 GLY A C 1
ATOM 566 O O . GLY A 1 74 ? -8.839 7.819 1.274 1.00 57.59 74 GLY A O 1
ATOM 567 N N . MET A 1 75 ? -9.725 9.292 -0.165 1.00 56.94 75 MET A N 1
ATOM 568 C CA . MET A 1 75 ? -11.002 8.597 -0.335 1.00 56.94 75 MET A CA 1
ATOM 569 C C . MET A 1 75 ? -11.107 8.166 -1.795 1.00 56.94 75 MET A C 1
ATOM 571 O O . MET A 1 75 ? -10.809 8.962 -2.683 1.00 56.94 75 MET A O 1
ATOM 575 N N . VAL A 1 76 ? -11.490 6.911 -2.036 1.00 57.66 76 VAL A N 1
ATOM 576 C CA . VAL A 1 76 ? -11.771 6.394 -3.393 1.00 57.66 76 VAL A CA 1
ATOM 577 C C . VAL A 1 76 ? -13.278 6.195 -3.609 1.00 57.66 76 VAL A C 1
ATOM 579 O O . VAL A 1 76 ? -13.727 6.127 -4.748 1.00 57.66 76 VAL A O 1
ATOM 582 N N . GLY A 1 77 ? -14.069 6.211 -2.532 1.00 55.06 77 GLY A N 1
ATOM 583 C CA . GLY A 1 77 ? -15.531 6.181 -2.535 1.00 55.06 77 GLY A CA 1
ATOM 584 C C . GLY A 1 77 ? -16.095 6.626 -1.181 1.00 55.06 77 GLY A C 1
ATOM 585 O O . GLY A 1 77 ? -15.357 7.153 -0.351 1.00 55.06 77 GLY A O 1
ATOM 586 N N . VAL A 1 78 ? -17.400 6.419 -0.966 1.00 54.31 78 VAL A N 1
ATOM 587 C CA . VAL A 1 78 ? -18.091 6.816 0.280 1.00 54.31 78 VAL A CA 1
ATOM 588 C C . VAL A 1 78 ? -17.676 5.933 1.469 1.00 54.31 78 VAL A C 1
ATOM 590 O O . VAL A 1 78 ? -17.618 6.419 2.593 1.00 54.31 78 VAL A O 1
ATOM 593 N N . GLU A 1 79 ? -17.328 4.666 1.216 1.00 56.88 79 GLU A N 1
ATOM 594 C CA . GLU A 1 79 ? -16.926 3.698 2.256 1.00 56.88 79 GLU A CA 1
ATOM 595 C C . GLU A 1 79 ? -15.462 3.235 2.128 1.00 56.88 79 GLU A C 1
ATOM 597 O O . GLU A 1 79 ? -14.777 3.022 3.132 1.00 56.88 79 GLU A O 1
ATOM 602 N N . ASP A 1 80 ? -14.940 3.159 0.900 1.00 64.81 80 ASP A N 1
ATOM 603 C CA . ASP A 1 80 ? -13.580 2.689 0.640 1.00 64.81 80 ASP A CA 1
ATOM 604 C C . ASP A 1 80 ? -12.514 3.725 1.014 1.00 64.81 80 ASP A C 1
ATOM 606 O O . ASP A 1 80 ? -12.513 4.882 0.572 1.00 64.81 80 ASP A O 1
ATOM 610 N N . SER A 1 81 ? -11.517 3.265 1.768 1.00 74.81 81 SER A N 1
ATOM 611 C CA . SER A 1 81 ? -10.342 4.055 2.119 1.00 74.81 81 SER A CA 1
ATOM 612 C C . SER A 1 81 ? -9.158 3.727 1.226 1.00 74.81 81 SER A C 1
ATOM 614 O O . SER A 1 81 ? -8.808 2.559 1.052 1.00 74.81 81 SER A O 1
ATOM 616 N N . LEU A 1 82 ? -8.499 4.774 0.724 1.00 81.25 82 LEU A N 1
ATOM 617 C CA . LEU A 1 82 ? -7.206 4.677 0.058 1.00 81.25 82 LEU A CA 1
ATOM 618 C C . LEU A 1 82 ? -6.114 5.196 0.983 1.00 81.25 82 LEU A C 1
ATOM 620 O O . LEU A 1 82 ? -6.132 6.348 1.404 1.00 81.25 82 LEU A O 1
ATOM 624 N N . LEU A 1 83 ? -5.138 4.346 1.259 1.00 84.06 83 LEU A N 1
ATOM 625 C CA . LEU A 1 83 ? -3.953 4.673 2.033 1.00 84.06 83 LEU A CA 1
ATOM 626 C C . LEU A 1 83 ? -2.748 4.599 1.105 1.00 84.06 83 LEU A C 1
ATOM 628 O O . LEU A 1 83 ? -2.514 3.565 0.486 1.00 84.06 83 LEU A O 1
ATOM 632 N N . ILE A 1 84 ? -1.977 5.675 1.006 1.00 84.31 84 ILE A N 1
ATOM 633 C CA . ILE A 1 84 ? -0.697 5.655 0.297 1.00 84.31 84 ILE A CA 1
ATOM 634 C C . ILE A 1 84 ? 0.406 5.458 1.326 1.00 84.31 84 ILE A C 1
ATOM 636 O O . ILE A 1 84 ? 0.659 6.352 2.129 1.00 84.31 84 ILE A O 1
ATOM 640 N N . LEU A 1 85 ? 1.033 4.285 1.307 1.00 84.19 85 LEU A N 1
ATOM 641 C CA . LEU A 1 85 ? 2.150 3.917 2.169 1.00 84.19 85 LEU A CA 1
ATOM 642 C C . LEU A 1 85 ? 3.474 4.233 1.478 1.00 84.19 85 LEU A C 1
ATOM 644 O O . LEU A 1 85 ? 3.607 4.024 0.272 1.00 84.19 85 LEU A O 1
ATOM 648 N N . TYR A 1 86 ? 4.477 4.635 2.251 1.00 81.81 86 TYR A N 1
ATOM 649 C CA . TYR A 1 86 ? 5.832 4.885 1.751 1.00 81.81 86 TYR A CA 1
ATOM 650 C C . TYR A 1 86 ? 6.845 3.967 2.442 1.00 81.81 86 TYR A C 1
ATOM 652 O O . TYR A 1 86 ? 7.633 4.436 3.265 1.00 81.81 86 TYR A O 1
ATOM 660 N N . PRO A 1 87 ? 6.806 2.648 2.174 1.00 79.44 87 PRO A N 1
ATOM 661 C CA . PRO A 1 87 ? 7.700 1.714 2.831 1.00 79.44 87 PRO A CA 1
ATOM 662 C C . PRO A 1 87 ? 9.134 1.862 2.327 1.00 79.44 87 PRO A C 1
ATOM 664 O O . PRO A 1 87 ? 9.392 2.115 1.153 1.00 79.44 87 PRO A O 1
ATOM 667 N N . ARG A 1 88 ? 10.086 1.566 3.211 1.00 76.69 88 ARG A N 1
ATOM 668 C CA . ARG A 1 88 ? 11.524 1.544 2.903 1.00 76.69 88 ARG A CA 1
ATOM 669 C C . ARG A 1 88 ? 11.854 0.700 1.662 1.00 76.69 88 ARG A C 1
ATOM 671 O O . ARG A 1 88 ? 12.608 1.107 0.790 1.00 76.69 88 ARG A O 1
ATOM 678 N N . TRP A 1 89 ? 11.247 -0.470 1.545 1.00 81.81 89 TRP A N 1
ATOM 679 C CA . TRP A 1 89 ? 11.516 -1.400 0.451 1.00 81.81 89 TRP A CA 1
ATOM 680 C C . TRP A 1 89 ? 10.808 -1.036 -0.868 1.00 81.81 89 TRP A C 1
ATOM 682 O O . TRP A 1 89 ? 10.902 -1.796 -1.825 1.00 81.81 89 TRP A O 1
ATOM 692 N N . TRP A 1 90 ? 10.078 0.081 -0.962 1.00 86.31 90 TRP A N 1
ATOM 693 C CA . TRP A 1 90 ? 9.482 0.495 -2.233 1.00 86.31 90 TRP A CA 1
ATOM 694 C C . TRP A 1 90 ? 9.348 2.021 -2.356 1.00 86.31 90 TRP A C 1
ATOM 696 O O . TRP A 1 90 ? 8.428 2.609 -1.784 1.00 86.31 90 TRP A O 1
ATOM 706 N N . PRO A 1 91 ? 10.225 2.685 -3.133 1.00 78.75 91 PRO A N 1
ATOM 707 C CA . PRO A 1 91 ? 10.362 4.143 -3.094 1.00 78.75 91 PRO A CA 1
ATOM 708 C C . PRO A 1 91 ? 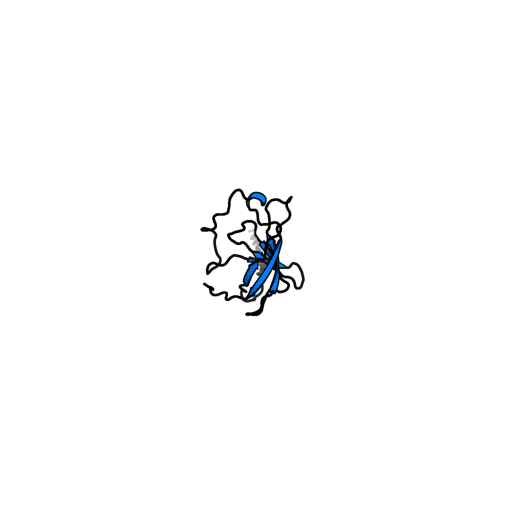9.197 4.900 -3.734 1.00 78.75 91 PRO A C 1
ATOM 710 O O . PRO A 1 91 ? 8.898 6.019 -3.330 1.00 78.75 91 PRO A O 1
ATOM 713 N N . ALA A 1 92 ? 8.532 4.313 -4.729 1.00 83.56 92 ALA A N 1
ATOM 714 C CA . ALA A 1 92 ? 7.431 4.969 -5.430 1.00 83.56 92 ALA A CA 1
ATOM 715 C C . ALA A 1 92 ? 6.118 4.987 -4.622 1.00 83.56 92 ALA A C 1
ATOM 717 O O . ALA A 1 92 ? 5.181 5.689 -4.994 1.00 83.56 92 ALA A O 1
ATOM 718 N N . GLY A 1 93 ? 6.057 4.260 -3.503 1.00 87.62 93 GLY A N 1
ATOM 719 C CA . GLY A 1 93 ? 4.879 4.163 -2.646 1.00 87.62 93 GLY A CA 1
ATOM 720 C C . GLY A 1 93 ? 3.905 3.051 -3.045 1.00 87.62 93 GLY A C 1
ATOM 721 O O . GLY A 1 93 ? 3.988 2.449 -4.118 1.00 87.62 93 GLY A O 1
ATOM 722 N N . ILE A 1 94 ? 2.987 2.740 -2.133 1.00 90.75 94 ILE A N 1
ATOM 723 C CA . ILE A 1 94 ? 2.012 1.658 -2.269 1.00 90.75 94 ILE A CA 1
ATOM 724 C C . ILE A 1 94 ? 0.625 2.191 -1.966 1.00 90.75 94 ILE A C 1
ATOM 726 O O . ILE A 1 94 ? 0.347 2.618 -0.850 1.00 90.75 94 ILE A O 1
ATOM 730 N N . ALA A 1 95 ? -0.259 2.106 -2.951 1.00 91.81 95 ALA A N 1
ATOM 731 C CA . ALA A 1 95 ? -1.673 2.383 -2.785 1.00 91.81 95 ALA A CA 1
ATOM 732 C C . ALA A 1 95 ? -2.376 1.158 -2.194 1.00 91.81 95 ALA A C 1
ATOM 734 O O . ALA A 1 95 ? -2.394 0.095 -2.809 1.00 91.81 95 ALA A O 1
ATOM 735 N N . VAL A 1 96 ? -2.967 1.302 -1.013 1.00 91.00 96 VAL A N 1
ATOM 736 C CA . VAL A 1 96 ? -3.744 0.274 -0.319 1.00 91.00 96 VAL A CA 1
ATOM 737 C C . VAL A 1 96 ? -5.203 0.696 -0.268 1.00 91.00 96 VAL A C 1
ATOM 739 O O . VAL A 1 96 ? -5.534 1.735 0.294 1.00 91.00 96 VAL A O 1
ATOM 742 N N . THR A 1 97 ? -6.077 -0.133 -0.827 1.00 91.88 97 THR A N 1
ATOM 743 C CA . THR A 1 97 ? -7.528 0.041 -0.771 1.00 91.88 97 THR A CA 1
ATOM 744 C C . THR A 1 97 ? -8.124 -0.943 0.227 1.00 91.88 97 THR A C 1
ATOM 746 O O . THR A 1 97 ? -7.931 -2.158 0.096 1.00 91.88 97 THR A O 1
ATOM 749 N N . LEU A 1 98 ? -8.849 -0.411 1.210 1.00 88.56 98 LEU A N 1
ATOM 750 C CA . LEU A 1 98 ? -9.559 -1.169 2.241 1.00 88.56 98 LEU A CA 1
ATOM 751 C C . LEU A 1 98 ? -11.054 -0.815 2.226 1.00 88.56 98 LEU A C 1
ATOM 753 O O . LEU A 1 98 ? -11.372 0.360 2.041 1.00 88.56 98 LEU A O 1
ATOM 757 N N . PRO A 1 99 ? -11.945 -1.782 2.518 1.00 85.94 99 PRO A N 1
ATOM 758 C CA . PRO A 1 99 ? -13.385 -1.535 2.641 1.00 85.94 99 PRO A CA 1
ATOM 759 C C . PRO A 1 99 ? -13.753 -0.723 3.891 1.00 85.94 99 PRO A C 1
ATOM 761 O O . PRO A 1 99 ? -14.839 -0.171 3.982 1.00 85.94 99 PRO A O 1
ATOM 764 N N . THR A 1 100 ? -12.865 -0.659 4.887 1.00 79.94 100 THR A N 1
ATOM 765 C CA . THR A 1 100 ? -13.013 0.236 6.038 1.00 79.94 100 THR A CA 1
ATOM 766 C C . THR A 1 100 ? -11.651 0.653 6.575 1.00 79.94 100 THR A C 1
ATOM 768 O O . THR A 1 100 ? -10.672 -0.096 6.527 1.00 79.94 100 THR A O 1
ATOM 771 N N . ARG A 1 101 ? -11.586 1.883 7.088 1.00 68.19 101 ARG A N 1
ATOM 772 C CA . ARG A 1 101 ? -10.362 2.516 7.597 1.00 68.19 101 ARG A CA 1
ATOM 773 C C . ARG A 1 101 ? -10.015 2.112 9.027 1.00 68.19 101 ARG A C 1
ATOM 775 O O . ARG A 1 101 ? -8.904 2.369 9.484 1.00 68.19 101 ARG A O 1
ATOM 782 N N . ARG A 1 102 ? -10.991 1.576 9.760 1.00 75.94 102 ARG A N 1
ATOM 783 C CA . ARG A 1 102 ? -10.913 1.345 11.205 1.00 75.94 102 ARG A CA 1
ATOM 784 C C . ARG A 1 102 ? -11.280 -0.098 11.528 1.00 75.94 102 ARG A C 1
ATOM 786 O O . ARG A 1 102 ? -12.395 -0.339 11.981 1.00 75.94 102 ARG A O 1
ATOM 793 N N . PRO A 1 103 ? -10.362 -1.050 11.292 1.00 78.19 103 PRO A N 1
ATOM 794 C CA . PRO A 1 103 ? -10.476 -2.353 11.929 1.00 78.19 103 PRO A CA 1
ATOM 795 C C . PRO A 1 103 ? -10.639 -2.173 13.434 1.00 78.19 103 PRO A C 1
ATOM 797 O O . PRO A 1 103 ? -9.955 -1.345 14.043 1.00 78.19 103 PRO A O 1
ATOM 800 N N . VAL A 1 104 ? -11.526 -2.958 14.033 1.00 80.44 104 VAL A N 1
ATOM 801 C CA . VAL A 1 104 ? -11.558 -3.105 15.487 1.00 80.44 104 VAL A CA 1
ATOM 802 C C . VAL A 1 104 ? -10.271 -3.837 15.903 1.00 80.44 104 VAL A C 1
ATOM 804 O O . VAL A 1 104 ? -9.769 -4.668 15.143 1.00 80.44 104 VAL A O 1
ATOM 807 N N . PRO A 1 105 ? -9.665 -3.540 17.066 1.00 77.00 105 PRO A N 1
ATOM 808 C CA . PRO A 1 105 ? -8.553 -4.341 17.569 1.00 77.00 105 PRO A CA 1
ATOM 809 C C . PRO A 1 105 ? -8.901 -5.837 17.588 1.00 77.00 105 PRO A C 1
ATOM 811 O O . PRO A 1 105 ? -9.925 -6.226 18.141 1.00 77.00 105 PRO A O 1
ATOM 814 N N . GLY A 1 106 ? -8.050 -6.664 16.975 1.00 72.31 106 GLY A N 1
ATOM 815 C CA . GLY A 1 106 ? -8.296 -8.099 16.780 1.00 72.31 106 GLY A CA 1
ATOM 816 C C . GLY A 1 106 ? -8.890 -8.464 15.414 1.00 72.31 106 GLY A C 1
ATOM 817 O O . GLY A 1 106 ? -8.723 -9.602 14.976 1.00 72.31 106 GLY A O 1
ATOM 818 N N . ASP A 1 107 ? -9.477 -7.508 14.691 1.00 82.88 107 ASP A N 1
ATOM 819 C CA . ASP A 1 107 ? -9.966 -7.739 13.334 1.00 82.88 107 ASP A CA 1
ATOM 820 C C . ASP A 1 107 ? -8.838 -7.670 12.309 1.00 82.88 107 ASP A C 1
ATOM 822 O O . ASP A 1 107 ? -7.954 -6.811 12.353 1.00 82.88 107 ASP A O 1
ATOM 826 N N . THR A 1 108 ? -8.924 -8.554 11.315 1.00 88.56 108 THR A N 1
ATOM 827 C CA . THR A 1 108 ? -8.106 -8.487 10.105 1.00 88.56 108 THR A CA 1
ATOM 828 C C . THR A 1 108 ? -8.996 -8.236 8.899 1.00 88.56 108 THR A C 1
ATOM 830 O O . THR A 1 108 ? -9.793 -9.088 8.510 1.00 88.56 108 THR A O 1
ATOM 833 N N . ILE A 1 109 ? -8.818 -7.083 8.265 1.00 91.12 109 ILE A N 1
ATOM 834 C CA . ILE A 1 109 ? -9.553 -6.686 7.067 1.00 91.12 109 ILE A CA 1
ATOM 835 C C . ILE A 1 109 ? -8.755 -7.072 5.828 1.00 91.12 109 ILE A C 1
ATOM 837 O O . ILE A 1 109 ? -7.561 -6.784 5.725 1.00 91.12 109 ILE A O 1
ATOM 841 N N . ALA A 1 110 ? -9.426 -7.686 4.856 1.00 93.75 110 ALA A N 1
ATOM 842 C CA . ALA A 1 110 ? -8.862 -7.943 3.540 1.00 93.75 110 ALA A CA 1
ATOM 843 C C . ALA A 1 110 ? -9.038 -6.731 2.611 1.00 93.75 110 ALA A C 1
ATOM 845 O O . ALA A 1 110 ? -10.096 -6.107 2.571 1.00 93.75 110 ALA A O 1
ATOM 846 N N . GLY A 1 111 ? -8.016 -6.444 1.810 1.00 93.19 111 GLY A N 1
ATOM 847 C CA . GLY A 1 111 ? -8.028 -5.379 0.815 1.00 93.19 111 GLY A CA 1
ATOM 848 C C . GLY A 1 111 ? -7.1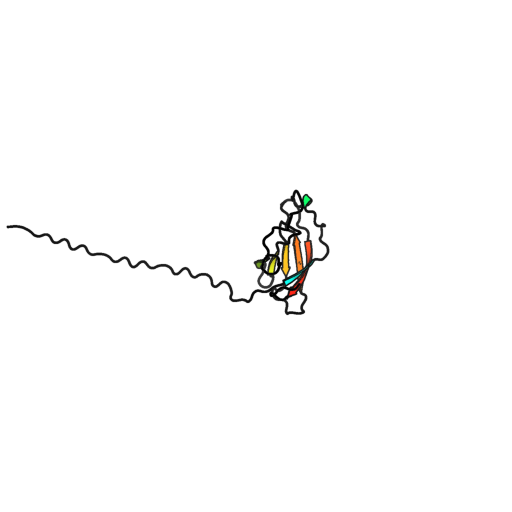78 -5.694 -0.409 1.00 93.19 111 GLY A C 1
ATOM 849 O O . GLY A 1 111 ? -6.821 -6.848 -0.689 1.00 93.19 111 GLY A O 1
ATOM 850 N N . ARG A 1 112 ? -6.837 -4.643 -1.156 1.00 95.56 112 ARG A N 1
ATOM 851 C CA . ARG A 1 112 ? -5.950 -4.720 -2.326 1.00 95.56 112 ARG A CA 1
ATOM 852 C C . ARG A 1 112 ? -4.837 -3.691 -2.212 1.00 95.56 112 ARG A C 1
ATOM 854 O O . ARG A 1 112 ? -5.053 -2.605 -1.691 1.00 95.56 112 ARG A O 1
ATOM 861 N N . ALA A 1 113 ? -3.665 -4.036 -2.722 1.00 95.50 113 ALA A N 1
ATOM 862 C CA . ALA A 1 113 ? -2.521 -3.145 -2.792 1.00 95.50 113 ALA A CA 1
ATOM 863 C C . ALA A 1 113 ? -2.013 -3.031 -4.232 1.00 95.50 113 ALA A C 1
ATOM 865 O O . ALA A 1 113 ? -2.056 -4.005 -4.988 1.00 95.50 113 ALA A O 1
ATOM 866 N N . GLN A 1 114 ? -1.519 -1.851 -4.595 1.00 95.25 114 GLN A N 1
ATOM 867 C CA . GLN A 1 114 ? -0.826 -1.577 -5.847 1.00 95.25 114 GLN A CA 1
ATOM 868 C C . GLN A 1 114 ? 0.502 -0.887 -5.544 1.00 95.25 114 GLN A C 1
ATOM 870 O O . GLN A 1 114 ? 0.524 0.149 -4.881 1.00 95.25 114 GLN A O 1
ATOM 875 N N . ALA A 1 115 ? 1.602 -1.454 -6.027 1.00 93.44 115 ALA A N 1
ATOM 876 C CA . ALA A 1 115 ? 2.911 -0.830 -5.948 1.00 93.44 115 ALA A CA 1
ATOM 877 C C . ALA A 1 115 ? 3.020 0.177 -7.093 1.00 93.44 115 ALA A C 1
ATOM 879 O O . ALA A 1 115 ? 2.901 -0.192 -8.263 1.00 93.44 115 ALA A O 1
ATOM 880 N N . LEU A 1 116 ? 3.190 1.453 -6.760 1.00 91.06 116 LEU A N 1
ATOM 881 C CA . LEU A 1 116 ? 3.309 2.508 -7.760 1.00 91.06 116 LEU A CA 1
ATOM 882 C C . LEU A 1 116 ? 4.645 2.348 -8.493 1.00 91.06 116 LEU A C 1
ATOM 884 O O . LEU A 1 116 ? 5.634 1.959 -7.880 1.00 91.06 116 LEU A O 1
ATOM 888 N N . VAL A 1 117 ? 4.692 2.623 -9.793 1.00 89.38 117 VAL A N 1
ATOM 889 C CA . VAL A 1 117 ? 5.937 2.613 -10.581 1.00 89.38 117 VAL A CA 1
ATOM 890 C C . VAL A 1 117 ? 6.174 3.993 -11.183 1.00 89.38 117 VAL A C 1
ATOM 892 O O . VAL A 1 117 ? 5.223 4.708 -11.490 1.00 89.38 117 VAL A O 1
ATOM 895 N N . ALA A 1 118 ? 7.439 4.370 -11.376 1.00 81.69 118 ALA A N 1
ATOM 896 C CA . ALA A 1 118 ? 7.791 5.664 -11.961 1.00 81.69 118 ALA A CA 1
ATOM 897 C C . ALA A 1 118 ? 7.752 5.671 -13.507 1.00 81.69 118 ALA A C 1
ATOM 899 O O . ALA A 1 118 ? 7.954 6.716 -14.120 1.00 81.69 118 ALA A O 1
ATOM 900 N N . ASP A 1 119 ? 7.483 4.527 -14.150 1.00 84.06 119 ASP A N 1
ATOM 901 C CA . ASP A 1 119 ? 7.322 4.406 -15.606 1.00 84.06 119 ASP A CA 1
ATOM 902 C C . ASP A 1 119 ? 5.843 4.231 -15.981 1.00 84.06 119 ASP A C 1
ATOM 904 O O . ASP A 1 119 ? 5.288 3.138 -15.862 1.00 84.06 119 ASP A O 1
ATOM 908 N N . GLY A 1 120 ? 5.216 5.294 -16.496 1.00 82.31 120 GLY A N 1
ATOM 909 C CA . GLY A 1 120 ? 3.797 5.304 -16.883 1.00 82.31 120 GLY A CA 1
ATOM 910 C C . GLY A 1 120 ? 3.414 4.340 -18.015 1.00 82.31 120 GLY A C 1
ATOM 911 O O . GLY A 1 120 ? 2.232 4.165 -18.296 1.00 82.31 120 GLY A O 1
ATOM 912 N N . ARG A 1 121 ? 4.387 3.693 -18.669 1.00 86.62 121 ARG A N 1
ATOM 913 C CA . ARG A 1 121 ? 4.138 2.650 -19.680 1.00 86.62 121 ARG A CA 1
ATOM 914 C C . ARG A 1 121 ? 3.959 1.265 -19.059 1.00 86.62 121 ARG A C 1
ATOM 916 O O . ARG A 1 121 ? 3.536 0.335 -19.745 1.00 86.62 121 ARG A O 1
ATOM 923 N N . ARG A 1 122 ? 4.312 1.096 -17.782 1.00 86.06 122 ARG A N 1
ATOM 924 C CA . ARG A 1 122 ? 4.238 -0.179 -17.066 1.00 86.06 122 ARG A CA 1
ATOM 925 C C . ARG A 1 122 ? 2.984 -0.243 -16.206 1.00 86.06 122 ARG A C 1
ATOM 927 O O . ARG A 1 122 ? 2.504 0.757 -15.686 1.00 86.06 122 ARG A O 1
ATOM 934 N N . ARG A 1 123 ? 2.452 -1.454 -16.041 1.00 89.62 123 ARG A N 1
ATOM 935 C CA . ARG A 1 123 ? 1.357 -1.698 -15.097 1.00 89.62 123 ARG A CA 1
ATOM 936 C C . ARG A 1 123 ? 1.918 -1.829 -13.685 1.00 89.62 123 ARG A C 1
ATOM 938 O O . ARG A 1 123 ? 2.922 -2.511 -13.487 1.00 89.62 123 ARG A O 1
ATOM 945 N N . ASN A 1 124 ? 1.221 -1.238 -12.721 1.00 93.00 124 ASN A N 1
ATOM 946 C CA . ASN A 1 124 ? 1.529 -1.387 -11.302 1.00 93.00 124 ASN A CA 1
ATOM 947 C C . ASN A 1 124 ? 1.387 -2.858 -10.870 1.00 93.00 124 ASN A C 1
ATOM 949 O O . ASN A 1 124 ? 0.326 -3.451 -11.103 1.00 93.00 124 ASN A O 1
ATOM 953 N N . PRO A 1 125 ? 2.401 -3.449 -10.211 1.00 95.31 125 PRO A N 1
ATOM 954 C CA . PRO A 1 125 ? 2.244 -4.697 -9.478 1.00 95.31 125 PRO A CA 1
ATOM 955 C C . PRO A 1 125 ? 1.094 -4.623 -8.483 1.00 95.31 125 PRO A C 1
ATOM 957 O O . PRO A 1 125 ? 0.934 -3.629 -7.776 1.00 95.31 125 PRO A O 1
ATOM 960 N N . THR A 1 126 ? 0.308 -5.691 -8.396 1.00 97.31 126 THR A N 1
ATOM 961 C CA . THR A 1 126 ? -0.824 -5.773 -7.467 1.00 97.31 126 THR A CA 1
ATOM 962 C C . THR A 1 126 ? -0.649 -6.914 -6.478 1.00 97.31 126 THR A C 1
ATOM 964 O O . THR A 1 126 ? -0.033 -7.926 -6.798 1.00 97.31 126 THR A O 1
ATOM 967 N N . SER A 1 127 ? -1.192 -6.757 -5.273 1.00 97.88 127 SER A N 1
ATOM 968 C CA . SER A 1 127 ? -1.193 -7.790 -4.237 1.00 97.88 127 SER A CA 1
ATOM 969 C C . SER A 1 127 ? -2.499 -7.764 -3.439 1.00 97.88 127 SER A C 1
ATOM 971 O O . SER A 1 127 ? -3.225 -6.763 -3.406 1.00 97.88 127 SER A O 1
ATOM 973 N N . ARG A 1 128 ? -2.828 -8.886 -2.797 1.00 97.62 128 ARG A N 1
ATOM 974 C CA . ARG A 1 128 ? -3.825 -8.920 -1.719 1.00 97.62 128 ARG A CA 1
ATOM 975 C C . ARG A 1 128 ? -3.162 -8.406 -0.447 1.00 97.62 128 ARG A C 1
ATOM 977 O O . ARG A 1 128 ? -2.019 -8.751 -0.177 1.00 97.62 128 ARG A O 1
ATOM 984 N N . VAL A 1 129 ? -3.876 -7.625 0.351 1.00 94.81 129 VAL A N 1
ATOM 985 C CA . VAL A 1 129 ? -3.344 -7.110 1.620 1.00 94.81 129 VAL A CA 1
ATOM 986 C C . VAL A 1 129 ? -4.296 -7.429 2.757 1.00 94.81 129 VAL A C 1
ATOM 988 O O . VAL A 1 129 ? -5.512 -7.459 2.571 1.00 94.81 129 VAL A O 1
ATOM 991 N N . ARG A 1 130 ? -3.728 -7.699 3.926 1.00 93.56 130 ARG A N 1
ATOM 992 C CA . ARG A 1 130 ? -4.432 -7.781 5.201 1.00 93.56 130 ARG A CA 1
ATOM 993 C C . ARG A 1 130 ? -4.017 -6.592 6.053 1.00 93.56 130 ARG A C 1
ATOM 995 O O . ARG A 1 130 ? -2.824 -6.306 6.122 1.00 93.56 130 ARG A O 1
ATOM 1002 N N . ALA A 1 131 ? -4.982 -5.927 6.675 1.00 90.75 131 ALA A N 1
ATOM 1003 C CA . ALA A 1 131 ? -4.755 -4.804 7.575 1.00 90.75 131 ALA A CA 1
ATOM 1004 C C . ALA A 1 131 ? -5.450 -5.040 8.918 1.00 90.75 131 ALA A C 1
ATOM 1006 O O . ALA A 1 131 ? -6.550 -5.588 8.953 1.00 90.75 131 ALA A O 1
ATOM 1007 N N . TRP A 1 132 ? -4.824 -4.622 10.012 1.00 90.50 132 TRP A N 1
ATOM 1008 C CA . TRP A 1 132 ? -5.380 -4.731 11.364 1.00 90.50 132 TRP A CA 1
ATOM 1009 C C . TRP A 1 132 ? -4.973 -3.521 12.199 1.00 90.50 132 TRP A C 1
ATOM 1011 O O . TRP A 1 132 ? -3.948 -2.889 11.934 1.00 90.50 132 TRP A O 1
ATOM 1021 N N . ALA A 1 133 ? -5.778 -3.186 13.206 1.00 86.75 133 ALA A N 1
ATOM 1022 C CA . ALA A 1 133 ? -5.446 -2.112 14.131 1.00 86.75 133 ALA A CA 1
ATOM 1023 C C . ALA A 1 133 ? -4.298 -2.542 15.052 1.00 86.75 133 ALA A C 1
ATOM 1025 O O . ALA A 1 133 ? -4.299 -3.650 15.590 1.00 86.75 133 ALA A O 1
ATOM 1026 N N . VAL A 1 134 ? -3.328 -1.651 15.247 1.00 83.50 134 VAL A N 1
ATOM 1027 C CA . VAL A 1 134 ? -2.218 -1.824 16.193 1.00 83.50 134 VAL A CA 1
ATOM 1028 C C . VAL A 1 134 ? -2.134 -0.625 17.131 1.00 83.50 134 VAL A C 1
ATOM 1030 O O . VAL A 1 134 ? -2.680 0.445 16.856 1.00 83.50 134 VAL A O 1
ATOM 1033 N N . SER A 1 135 ? -1.424 -0.791 18.247 1.00 80.94 135 SER A N 1
ATOM 1034 C CA . SER A 1 135 ? -1.126 0.324 19.144 1.00 80.94 135 SER A CA 1
ATOM 1035 C C . SER A 1 135 ? -0.294 1.393 18.426 1.00 80.94 135 SER A C 1
ATOM 1037 O O . SER A 1 135 ? 0.710 1.090 17.783 1.00 80.94 135 SER A O 1
ATOM 1039 N N . CYS A 1 136 ? -0.694 2.659 18.575 1.00 76.75 136 CYS A N 1
ATOM 1040 C CA . CYS A 1 136 ? 0.104 3.810 18.139 1.00 76.75 136 CYS A CA 1
ATOM 1041 C C . CYS A 1 136 ? 1.258 4.161 19.083 1.00 76.75 136 CYS A C 1
ATOM 1043 O O . CYS A 1 136 ? 2.038 5.050 18.755 1.00 76.75 136 CYS A O 1
ATOM 1045 N N . LYS A 1 137 ? 1.331 3.504 20.245 1.00 73.19 137 LYS A N 1
ATOM 1046 C CA . LYS A 1 137 ? 2.508 3.472 21.118 1.00 73.19 137 LYS A CA 1
ATOM 1047 C C . LYS A 1 137 ? 3.266 2.187 20.786 1.00 73.19 137 LYS A C 1
ATOM 1049 O O . LYS A 1 137 ? 2.642 1.126 20.782 1.00 73.19 137 LYS A O 1
ATOM 1054 N N . GLY A 1 138 ? 4.535 2.307 20.435 1.00 53.53 138 GLY A N 1
ATOM 1055 C CA . GLY A 1 138 ? 5.270 1.409 19.547 1.00 53.53 138 GLY A CA 1
ATOM 1056 C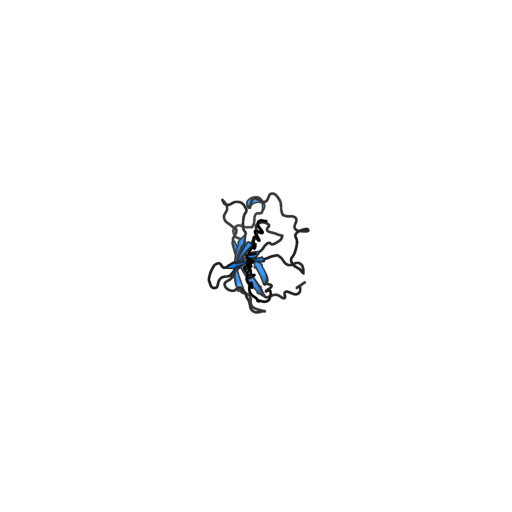 C . GLY A 1 138 ? 5.116 -0.069 19.884 1.00 53.53 138 GLY A C 1
ATOM 1057 O O . GLY A 1 138 ? 5.305 -0.475 21.027 1.00 53.53 138 GLY A O 1
ATOM 1058 N N . GLY A 1 139 ? 4.777 -0.871 18.875 1.00 43.56 139 GLY A N 1
ATOM 1059 C CA . GLY A 1 139 ? 4.972 -2.317 18.921 1.00 43.56 139 GLY A CA 1
ATOM 1060 C C . GLY A 1 139 ? 6.396 -2.619 18.467 1.00 43.56 139 GLY A C 1
ATOM 1061 O O . GLY A 1 139 ? 6.783 -2.146 17.398 1.00 43.56 139 GLY A O 1
ATOM 1062 N N . GLY A 1 140 ? 7.159 -3.306 19.322 1.00 38.09 140 GLY A N 1
ATOM 1063 C CA . GLY A 1 140 ? 8.553 -3.701 19.090 1.00 38.09 140 GLY A CA 1
ATOM 1064 C C . GLY A 1 140 ? 8.765 -4.660 17.927 1.00 38.09 140 GLY A C 1
ATOM 1065 O O . GLY A 1 140 ? 7.775 -5.251 17.441 1.00 38.09 140 GLY A O 1
#

Secondary structure (DSSP, 8-state):
--------------------------------EEEEEE---BSPP-TTTTT-SS----TTSPPBGGGBPPEEEEESSSS-EEEEE--TT-TT-EEEEES-S-PPTT--EEEEEEE--S-TTSPPPEEEEEEEEE-SSPP-

Sequence (140 aa):
MRRLRLIQVLLASSVALTPRAHAQDRDTLPPVCLGFSFGPWTPALDWRGAGHPAAPDTSGLARTPENRDWAVNGMVGVEDSLLILYPRWWPAGIAVTLPTRRPVPGDTIAGRAQALVADGRRRNPTSRVRAWAVSCKGGG

pLDDT: mean 73.14, std 16.72, range [38.09, 97.88]

Radius of gyration: 26.89 Å; chains: 1; bounding box: 38×104×41 Å